Protein AF-G0EP38-F1 (afdb_monomer_lite)

Sequence (116 aa):
MKKLEYGLIANRHNMPVNDFIFNRIKDPTKIRNIEAEAYRKIKTIANDCKEEKYIKLDLYVTGLSAALISVIKACKKVHREDFINIKLVLKHYSWKNKNYHNQTIFFINKLINGGK

Secondary structure (DSSP, 8-state):
-EEEEEEEETTSS--S-S-EEES--S-TT-HHHHHHHHHHHHHHHHHHTTT-SEEEEEEE--S-HHHHHHHHHHHHHHHHHH--EEEEEEEEEETTTTEEEEEEEEE---------

pLDDT: mean 92.67, std 10.6, range [43.72, 98.75]

Foldseek 3Di:
DAEEEEELEPPPDPDPDDHYLHPDDPDLVPLVVLLVSLLVSVLVVCVVVLVAQEYEYEYEYDPSVSSVVSNVVSQLVNCVVSVHKYWYWYFYQDPVVRGTDTDIDINHDPPPPPDD

Radius of gyration: 14.9 Å; chains: 1; bounding box: 39×35×47 Å

Structure (mmCIF, N/CA/C/O backbone):
data_AF-G0EP38-F1
#
_entry.id   AF-G0EP38-F1
#
loop_
_atom_site.group_PDB
_atom_site.id
_atom_site.type_symbol
_atom_site.label_atom_id
_atom_site.label_alt_id
_atom_site.label_comp_id
_atom_site.label_asym_id
_atom_site.label_entity_id
_atom_site.label_seq_id
_atom_site.pdbx_PDB_ins_code
_atom_site.Cartn_x
_atom_site.Cartn_y
_atom_site.Cartn_z
_atom_site.occupancy
_atom_site.B_iso_or_equiv
_atom_site.auth_seq_id
_atom_site.auth_comp_id
_atom_site.auth_asym_id
_atom_site.auth_atom_id
_atom_site.pdbx_PDB_model_num
ATOM 1 N N . MET A 1 1 ? -7.131 -5.782 14.118 1.00 81.38 1 MET A N 1
ATOM 2 C CA . MET A 1 1 ? -6.016 -5.260 13.294 1.00 81.38 1 MET A CA 1
ATOM 3 C C . MET A 1 1 ? -5.747 -6.257 12.191 1.00 81.38 1 MET A C 1
ATOM 5 O O . MET A 1 1 ? -4.998 -7.210 12.398 1.00 81.38 1 MET A O 1
ATOM 9 N N . LYS A 1 2 ? -6.358 -6.044 11.028 1.00 93.56 2 LYS A N 1
ATOM 10 C CA . LYS A 1 2 ? -6.110 -6.861 9.840 1.00 93.56 2 LYS A CA 1
ATOM 11 C C . LYS A 1 2 ? -4.675 -6.669 9.345 1.00 93.56 2 LYS A C 1
ATOM 13 O O . LYS A 1 2 ? -4.222 -5.537 9.170 1.00 93.56 2 LYS A O 1
ATOM 18 N N . LYS A 1 3 ? -3.955 -7.773 9.132 1.00 96.94 3 LYS A N 1
ATOM 19 C CA . LYS A 1 3 ? -2.626 -7.780 8.505 1.00 96.94 3 LYS A CA 1
ATOM 20 C C . LYS A 1 3 ? -2.769 -8.129 7.025 1.00 96.94 3 LYS A C 1
ATOM 22 O O . LYS A 1 3 ? -3.477 -9.073 6.690 1.00 96.94 3 LYS A O 1
ATOM 27 N N . LEU A 1 4 ? -2.079 -7.374 6.179 1.00 97.94 4 LEU A N 1
ATOM 28 C CA . LEU A 1 4 ? -2.036 -7.537 4.731 1.00 97.94 4 LEU A CA 1
ATOM 29 C C . LEU A 1 4 ? -0.584 -7.490 4.255 1.00 97.94 4 LEU A C 1
ATOM 31 O O . LEU A 1 4 ? 0.214 -6.721 4.796 1.00 97.94 4 LEU A O 1
ATOM 35 N N . GLU A 1 5 ? -0.254 -8.288 3.246 1.00 98.00 5 GLU A N 1
ATOM 36 C CA . GLU A 1 5 ? 1.098 -8.406 2.695 1.00 98.00 5 GLU A CA 1
ATOM 37 C C . GLU A 1 5 ? 1.042 -8.181 1.186 1.00 98.00 5 GLU A C 1
ATOM 39 O O . GLU A 1 5 ? 0.289 -8.850 0.488 1.00 98.00 5 GLU A O 1
ATOM 44 N N . TYR A 1 6 ? 1.804 -7.206 0.695 1.00 98.44 6 TYR A N 1
ATOM 45 C CA . TYR A 1 6 ? 1.801 -6.806 -0.712 1.00 98.44 6 TYR A CA 1
ATOM 46 C C . TYR A 1 6 ? 3.222 -6.527 -1.192 1.00 98.44 6 TYR A C 1
ATOM 48 O O . TYR A 1 6 ? 4.027 -5.941 -0.472 1.00 98.44 6 TYR A O 1
ATOM 56 N N . GLY A 1 7 ? 3.531 -6.865 -2.437 1.00 98.00 7 GLY A N 1
ATOM 57 C CA . GLY A 1 7 ? 4.707 -6.365 -3.138 1.00 98.00 7 GLY A CA 1
ATOM 58 C C . GLY A 1 7 ? 4.440 -5.000 -3.760 1.00 98.00 7 GLY A C 1
ATOM 59 O O . GLY A 1 7 ? 3.312 -4.665 -4.118 1.00 98.00 7 GLY A O 1
ATOM 60 N N . LEU A 1 8 ? 5.476 -4.180 -3.915 1.00 97.56 8 LEU A N 1
ATOM 61 C CA . LEU A 1 8 ? 5.317 -2.878 -4.555 1.00 97.56 8 LEU A CA 1
ATOM 62 C C . LEU A 1 8 ? 5.013 -3.056 -6.047 1.00 97.56 8 LEU A C 1
ATOM 64 O O . LEU A 1 8 ? 3.986 -2.577 -6.510 1.00 97.56 8 LEU A O 1
ATOM 68 N N . ILE A 1 9 ? 5.867 -3.770 -6.786 1.00 96.69 9 ILE A N 1
ATOM 69 C CA . ILE A 1 9 ? 5.721 -3.982 -8.234 1.00 96.69 9 ILE A CA 1
ATOM 70 C C . ILE A 1 9 ? 5.908 -5.466 -8.546 1.00 96.69 9 ILE A C 1
ATOM 72 O O . ILE A 1 9 ? 6.940 -6.032 -8.176 1.00 96.69 9 ILE A O 1
ATOM 76 N N . ALA A 1 10 ? 4.950 -6.072 -9.246 1.00 94.25 10 ALA A N 1
ATOM 77 C CA . ALA A 1 10 ? 5.034 -7.470 -9.661 1.00 94.25 10 ALA A CA 1
ATOM 78 C C . ALA A 1 10 ? 6.212 -7.720 -10.619 1.00 94.25 10 ALA A C 1
ATOM 80 O O . ALA A 1 10 ? 6.666 -6.819 -11.331 1.00 94.25 10 ALA A O 1
ATOM 81 N N . ASN A 1 11 ? 6.705 -8.962 -10.639 1.00 86.69 11 ASN A N 1
ATOM 82 C CA . ASN A 1 11 ? 7.710 -9.466 -11.589 1.00 86.69 11 ASN A CA 1
ATOM 83 C C . ASN A 1 11 ? 9.039 -8.679 -11.649 1.00 86.69 11 ASN A C 1
ATOM 85 O O . ASN A 1 11 ? 9.778 -8.783 -12.625 1.00 86.69 11 ASN A O 1
ATOM 89 N N . ARG A 1 12 ? 9.366 -7.877 -10.624 1.00 84.25 12 ARG A N 1
ATOM 90 C CA . ARG A 1 12 ? 10.664 -7.177 -10.508 1.00 84.25 12 ARG A CA 1
ATOM 91 C C . ARG A 1 12 ? 11.686 -7.958 -9.686 1.00 84.25 12 ARG A C 1
ATOM 93 O O . ARG A 1 12 ? 12.873 -7.908 -9.985 1.00 84.25 12 ARG A O 1
ATOM 100 N N . HIS A 1 13 ? 11.221 -8.654 -8.655 1.00 81.38 13 HIS A N 1
ATOM 101 C CA . HIS A 1 13 ? 12.030 -9.481 -7.766 1.00 81.38 13 HIS A CA 1
ATOM 102 C C . HIS A 1 13 ? 11.213 -10.698 -7.334 1.00 81.38 13 HIS A C 1
ATOM 104 O O . HIS A 1 13 ? 9.984 -10.625 -7.301 1.00 81.38 13 HIS A O 1
ATOM 110 N N . ASN A 1 14 ? 11.890 -11.783 -6.953 1.00 85.00 14 ASN A N 1
ATOM 111 C CA . ASN A 1 14 ? 11.242 -12.907 -6.288 1.00 85.00 14 ASN A CA 1
ATOM 112 C C . ASN A 1 14 ? 10.924 -12.500 -4.839 1.00 85.00 14 ASN A C 1
ATOM 114 O O . ASN A 1 14 ? 11.820 -12.458 -3.995 1.00 85.00 14 ASN A O 1
ATOM 118 N N . MET A 1 15 ? 9.680 -12.095 -4.583 1.00 89.56 15 MET A N 1
ATOM 119 C CA . MET A 1 15 ? 9.211 -11.652 -3.267 1.00 89.56 15 MET A CA 1
ATOM 120 C C . MET A 1 15 ? 8.299 -12.719 -2.653 1.00 89.56 15 MET A C 1
ATOM 122 O O . MET A 1 15 ? 7.571 -13.373 -3.395 1.00 89.56 15 MET A O 1
ATOM 126 N N . PRO A 1 16 ? 8.272 -12.874 -1.317 1.00 93.50 16 PRO A N 1
ATOM 127 C CA . PRO A 1 16 ? 7.439 -13.872 -0.645 1.00 93.50 16 PRO A CA 1
ATOM 128 C C . PRO A 1 16 ? 5.970 -13.413 -0.518 1.00 93.50 16 PRO A C 1
ATOM 130 O O . PRO A 1 16 ? 5.396 -13.465 0.564 1.00 93.50 16 PRO A O 1
ATOM 133 N N . VAL A 1 17 ? 5.382 -12.896 -1.602 1.00 94.81 17 VAL A N 1
ATOM 134 C CA . VAL A 1 17 ? 4.009 -12.367 -1.671 1.00 94.81 17 VAL A CA 1
ATOM 135 C C . VAL A 1 17 ? 3.419 -12.592 -3.061 1.00 94.81 17 VAL A C 1
ATOM 137 O O . VAL A 1 17 ? 4.144 -12.561 -4.054 1.00 94.81 17 VAL A O 1
ATOM 140 N N . ASN A 1 18 ? 2.098 -12.768 -3.124 1.00 94.81 18 ASN A N 1
ATOM 141 C CA . ASN A 1 18 ? 1.365 -12.977 -4.379 1.00 94.81 18 ASN A CA 1
ATOM 142 C C . ASN A 1 18 ? 0.638 -11.717 -4.862 1.00 94.81 18 ASN A C 1
ATOM 144 O O . ASN A 1 18 ? 0.412 -11.548 -6.059 1.00 94.81 18 ASN A O 1
ATOM 148 N N . ASP A 1 19 ? 0.290 -10.821 -3.939 1.00 97.25 19 ASP A N 1
ATOM 149 C CA . ASP A 1 19 ? -0.431 -9.595 -4.243 1.00 97.25 19 ASP A CA 1
ATOM 150 C C . ASP A 1 19 ? 0.519 -8.413 -4.403 1.00 97.25 19 ASP A C 1
ATOM 152 O O . ASP A 1 19 ? 1.500 -8.277 -3.673 1.00 97.25 19 ASP A O 1
ATOM 156 N N . PHE A 1 20 ? 0.210 -7.514 -5.339 1.00 97.88 20 PHE A N 1
ATOM 157 C CA . PHE A 1 20 ? 1.050 -6.357 -5.643 1.00 97.88 20 PHE A CA 1
ATOM 158 C C . PHE A 1 20 ? 0.240 -5.067 -5.726 1.00 97.88 20 PHE A C 1
ATOM 160 O O . PHE A 1 20 ? -0.934 -5.077 -6.105 1.00 97.88 20 PHE A O 1
ATOM 167 N N . ILE A 1 21 ? 0.876 -3.943 -5.380 1.00 98.12 21 ILE A N 1
ATOM 168 C CA . ILE A 1 21 ? 0.266 -2.624 -5.558 1.00 98.12 21 ILE A CA 1
ATOM 169 C C . ILE A 1 21 ? 0.210 -2.259 -7.040 1.00 98.12 21 ILE A C 1
ATOM 171 O O . ILE A 1 21 ? -0.837 -1.851 -7.535 1.00 98.12 21 ILE A O 1
ATOM 175 N N . PHE A 1 22 ? 1.323 -2.466 -7.743 1.00 97.62 22 PHE A N 1
ATOM 176 C CA . PHE A 1 22 ? 1.444 -2.250 -9.177 1.00 97.62 22 PHE A CA 1
ATOM 177 C C . PHE A 1 22 ? 1.704 -3.579 -9.879 1.00 97.62 22 PHE A C 1
ATOM 179 O O . PHE A 1 22 ? 2.659 -4.284 -9.549 1.00 97.62 22 PHE A O 1
ATOM 186 N N . ASN A 1 23 ? 0.919 -3.899 -10.907 1.00 95.19 23 ASN A N 1
ATOM 187 C CA . ASN A 1 23 ? 1.231 -5.058 -11.747 1.00 95.19 23 ASN A CA 1
ATOM 188 C C . ASN A 1 23 ? 2.438 -4.762 -12.658 1.00 95.19 23 ASN A C 1
ATOM 190 O O . ASN A 1 23 ? 3.322 -5.590 -12.852 1.00 95.19 23 ASN A O 1
ATOM 194 N N . ARG A 1 24 ? 2.506 -3.542 -13.207 1.00 93.88 24 ARG A N 1
ATOM 195 C CA . ARG A 1 24 ? 3.634 -3.071 -14.020 1.00 93.88 24 ARG A CA 1
ATOM 196 C C . ARG A 1 24 ? 3.650 -1.550 -14.085 1.00 93.88 24 ARG A C 1
ATOM 198 O O . ARG A 1 24 ? 2.631 -0.937 -14.367 1.00 93.88 24 ARG A O 1
ATOM 205 N N . ILE A 1 25 ? 4.837 -0.955 -13.981 1.00 94.06 25 ILE A N 1
ATOM 206 C CA . ILE A 1 25 ? 5.067 0.457 -14.316 1.00 94.06 25 ILE A CA 1
ATOM 207 C C . ILE A 1 25 ? 5.882 0.508 -15.608 1.00 94.06 25 ILE A C 1
ATOM 209 O O . ILE A 1 25 ? 7.027 0.051 -15.635 1.00 94.06 25 ILE A O 1
ATOM 213 N N . LYS A 1 26 ? 5.266 1.006 -16.689 1.00 90.38 26 LYS A N 1
ATOM 214 C CA . LYS A 1 26 ? 5.905 1.125 -18.013 1.00 90.38 26 LYS A CA 1
ATOM 215 C C . LYS A 1 26 ? 6.864 2.314 -18.082 1.00 90.38 26 LYS A C 1
ATOM 217 O O . LYS A 1 26 ? 7.984 2.149 -18.545 1.00 90.38 26 LYS A O 1
ATOM 222 N N . ASP A 1 27 ? 6.421 3.473 -17.605 1.00 92.56 27 ASP A N 1
ATOM 223 C CA . ASP A 1 27 ? 7.176 4.725 -17.639 1.00 92.56 27 ASP A CA 1
ATOM 224 C C . ASP A 1 27 ? 7.183 5.353 -16.233 1.00 92.56 27 ASP A C 1
ATOM 226 O O . ASP A 1 27 ? 6.133 5.808 -15.764 1.00 92.56 27 ASP A O 1
ATOM 230 N N . PRO A 1 28 ? 8.336 5.367 -15.537 1.00 90.56 28 PRO A N 1
ATOM 231 C CA . PRO A 1 28 ? 8.445 5.905 -14.186 1.00 90.56 28 PRO A CA 1
ATOM 232 C C . PRO A 1 28 ? 8.313 7.436 -14.124 1.00 90.56 28 PRO A C 1
ATOM 234 O O . PRO A 1 28 ? 8.172 7.975 -13.031 1.00 90.56 28 PRO A O 1
ATOM 237 N N . THR A 1 29 ? 8.333 8.140 -15.262 1.00 93.06 29 THR A N 1
ATOM 238 C CA . THR A 1 29 ? 8.175 9.604 -15.329 1.00 93.06 29 THR A CA 1
ATOM 239 C C . THR A 1 29 ? 6.710 10.042 -15.345 1.00 93.06 29 THR A C 1
ATOM 241 O O . THR A 1 29 ? 6.396 11.197 -15.050 1.00 93.06 29 THR A O 1
ATOM 244 N N . LYS A 1 30 ? 5.770 9.124 -15.616 1.00 95.88 30 LYS A N 1
ATOM 245 C CA . LYS A 1 30 ? 4.323 9.387 -15.560 1.00 95.88 30 LYS A CA 1
ATOM 246 C C . LYS A 1 30 ? 3.813 9.357 -14.116 1.00 95.88 30 LYS A C 1
ATOM 248 O O . LYS A 1 30 ? 2.907 8.596 -13.783 1.00 95.88 30 LYS A O 1
ATOM 253 N N . ILE A 1 31 ? 4.376 10.215 -13.264 1.00 96.50 31 ILE A N 1
ATOM 254 C CA . ILE A 1 31 ? 4.131 10.260 -11.813 1.00 96.50 31 ILE A CA 1
ATOM 255 C C . ILE A 1 31 ? 2.638 10.305 -11.481 1.00 96.50 31 ILE A C 1
ATOM 257 O O . ILE A 1 31 ? 2.175 9.532 -10.651 1.00 96.50 31 ILE A O 1
ATOM 261 N N . ARG A 1 32 ? 1.855 11.137 -12.181 1.00 97.06 32 ARG A N 1
ATOM 262 C CA . ARG A 1 32 ? 0.401 11.239 -11.958 1.00 97.06 32 ARG A CA 1
ATOM 263 C C . ARG A 1 32 ? -0.328 9.905 -12.148 1.00 97.06 32 ARG A C 1
ATOM 265 O O . ARG A 1 32 ? -1.232 9.596 -11.380 1.00 97.06 32 ARG A O 1
ATOM 272 N N . ASN A 1 33 ? 0.081 9.104 -13.132 1.00 97.19 33 ASN A N 1
ATOM 273 C CA . ASN A 1 33 ? -0.538 7.806 -13.399 1.00 97.19 33 ASN A CA 1
ATOM 274 C C . ASN A 1 33 ? -0.194 6.801 -12.295 1.00 97.19 33 ASN A C 1
ATOM 276 O O . ASN A 1 33 ? -1.069 6.073 -11.833 1.00 97.19 33 ASN A O 1
ATOM 280 N N . ILE A 1 34 ? 1.063 6.808 -11.841 1.00 98.12 34 ILE A N 1
ATOM 281 C CA . ILE A 1 34 ? 1.542 5.961 -10.741 1.00 98.12 34 ILE A CA 1
ATOM 282 C C . ILE A 1 34 ? 0.808 6.323 -9.443 1.00 98.12 34 ILE A C 1
ATOM 284 O O . ILE A 1 34 ? 0.328 5.443 -8.734 1.00 98.12 34 ILE A O 1
ATOM 288 N N . GLU A 1 35 ? 0.651 7.616 -9.154 1.00 98.50 35 GLU A N 1
ATOM 289 C CA . GLU A 1 35 ? -0.097 8.092 -7.988 1.00 98.50 35 GLU A CA 1
ATOM 290 C C . GLU A 1 35 ? -1.575 7.691 -8.041 1.00 98.50 35 GLU A C 1
ATOM 292 O O . GLU A 1 35 ? -2.119 7.219 -7.042 1.00 98.50 35 GLU A O 1
ATOM 297 N N . ALA A 1 36 ? -2.217 7.822 -9.204 1.00 98.25 36 ALA A N 1
ATOM 298 C CA . ALA A 1 36 ? -3.611 7.429 -9.387 1.00 98.25 36 ALA A CA 1
ATOM 299 C C . ALA A 1 36 ? -3.821 5.912 -9.243 1.00 98.25 36 ALA A C 1
ATOM 301 O O . ALA A 1 36 ? -4.813 5.474 -8.662 1.00 98.25 36 ALA A O 1
ATOM 302 N N . GLU A 1 37 ? -2.906 5.089 -9.759 1.00 98.31 37 GLU A N 1
ATOM 303 C CA . GLU A 1 37 ? -2.950 3.632 -9.589 1.00 98.31 37 GLU A CA 1
ATOM 304 C C . GLU A 1 37 ? -2.723 3.222 -8.129 1.00 98.31 37 GLU A C 1
ATOM 306 O O . GLU A 1 37 ? -3.516 2.444 -7.594 1.00 98.31 37 GLU A O 1
ATOM 311 N N . ALA A 1 38 ? -1.732 3.816 -7.453 1.00 98.56 38 ALA A N 1
ATOM 312 C CA . ALA A 1 38 ? -1.496 3.589 -6.029 1.00 98.56 38 ALA A CA 1
ATOM 313 C C . ALA A 1 38 ? -2.739 3.918 -5.197 1.00 98.56 38 ALA A C 1
ATOM 315 O O . ALA A 1 38 ? -3.159 3.119 -4.364 1.00 98.56 38 ALA A O 1
ATOM 316 N N . TYR A 1 39 ? -3.346 5.083 -5.445 1.00 98.75 39 TYR A N 1
ATOM 317 C CA . TYR A 1 39 ? -4.553 5.504 -4.744 1.00 98.75 39 TYR A CA 1
ATOM 318 C C . TYR A 1 39 ? -5.698 4.516 -4.949 1.00 98.75 39 TYR A C 1
ATOM 320 O O . TYR A 1 39 ? -6.262 4.053 -3.961 1.00 98.75 39 TYR A O 1
ATOM 328 N N . ARG A 1 40 ? -6.000 4.136 -6.200 1.00 98.69 40 ARG A N 1
ATOM 329 C CA . ARG A 1 40 ? -7.059 3.158 -6.493 1.00 98.69 40 ARG A CA 1
ATOM 330 C C . ARG A 1 40 ? -6.837 1.854 -5.734 1.00 98.69 40 ARG A C 1
ATOM 332 O O . ARG A 1 40 ? -7.757 1.378 -5.080 1.00 98.69 40 ARG A O 1
ATOM 339 N N . LYS A 1 41 ? -5.617 1.310 -5.758 1.00 98.56 41 LYS A N 1
ATOM 340 C CA . LYS A 1 41 ? -5.321 0.036 -5.094 1.00 98.56 41 LYS A CA 1
ATOM 341 C C . LYS A 1 41 ? -5.421 0.126 -3.571 1.00 98.56 41 LYS A C 1
ATOM 343 O O . LYS A 1 41 ? -6.030 -0.747 -2.959 1.00 98.56 41 LYS A O 1
ATOM 348 N N . ILE A 1 42 ? -4.872 1.176 -2.955 1.00 98.38 42 ILE A N 1
ATOM 349 C CA . ILE A 1 42 ? -4.969 1.374 -1.499 1.00 98.38 42 ILE A CA 1
ATOM 350 C C . ILE A 1 42 ? -6.416 1.641 -1.070 1.00 98.38 42 ILE A C 1
ATOM 352 O O . ILE A 1 42 ? -6.835 1.145 -0.028 1.00 98.38 42 ILE A O 1
ATOM 356 N N . LYS A 1 43 ? -7.201 2.357 -1.882 1.00 98.19 43 LYS A N 1
ATOM 357 C CA . LYS A 1 43 ? -8.629 2.569 -1.634 1.00 98.19 43 LYS A CA 1
ATOM 358 C C . LYS A 1 43 ? -9.413 1.259 -1.691 1.00 98.19 43 LYS A C 1
ATOM 360 O O . LYS A 1 43 ? -10.210 1.009 -0.797 1.00 98.19 43 LYS A O 1
ATOM 365 N N . THR A 1 44 ? -9.159 0.404 -2.685 1.00 98.00 44 THR A N 1
ATOM 366 C CA . THR A 1 44 ? -9.749 -0.944 -2.743 1.00 98.00 44 THR A CA 1
ATOM 367 C C . THR A 1 44 ? -9.420 -1.740 -1.483 1.00 98.00 44 THR A C 1
ATOM 369 O O . THR A 1 44 ? -10.330 -2.224 -0.826 1.00 98.00 44 THR A O 1
ATOM 372 N N . ILE A 1 45 ? -8.146 -1.775 -1.079 1.00 97.00 45 ILE A N 1
ATOM 373 C CA . ILE A 1 45 ? -7.715 -2.462 0.148 1.00 97.00 45 ILE A CA 1
ATOM 374 C C . ILE A 1 45 ? -8.453 -1.936 1.390 1.00 97.00 45 ILE A C 1
ATOM 376 O O . ILE A 1 45 ? -8.872 -2.724 2.237 1.00 97.00 45 ILE A O 1
ATOM 380 N N . ALA A 1 46 ? -8.602 -0.616 1.518 1.00 95.56 46 ALA A N 1
ATOM 381 C CA . ALA A 1 46 ? -9.316 -0.016 2.641 1.00 95.56 46 ALA A CA 1
ATOM 382 C C . ALA A 1 46 ? -10.812 -0.351 2.623 1.00 95.56 46 ALA A C 1
ATOM 384 O O . ALA A 1 46 ? -11.357 -0.689 3.668 1.00 95.56 46 ALA A O 1
ATOM 385 N N . ASN A 1 47 ? -11.453 -0.338 1.451 1.00 95.94 47 ASN A N 1
ATOM 386 C CA . ASN A 1 47 ? -12.853 -0.737 1.298 1.00 95.94 47 ASN A CA 1
ATOM 387 C C . ASN A 1 47 ? -13.072 -2.212 1.673 1.00 95.94 47 ASN A C 1
ATOM 389 O O . ASN A 1 47 ? -14.034 -2.525 2.373 1.00 95.94 47 ASN A O 1
ATOM 393 N N . ASP A 1 48 ? -12.156 -3.102 1.280 1.00 95.88 48 ASP A N 1
ATOM 394 C CA . ASP A 1 48 ? -12.183 -4.525 1.654 1.00 95.88 48 ASP A CA 1
ATOM 395 C C . ASP A 1 48 ? -12.000 -4.726 3.170 1.00 95.88 48 ASP A C 1
ATOM 397 O O . ASP A 1 48 ? -12.384 -5.752 3.730 1.00 95.88 48 ASP A O 1
ATOM 401 N N . CYS A 1 49 ? -11.429 -3.728 3.850 1.00 93.56 49 CYS A N 1
ATOM 402 C CA . CYS A 1 49 ? -11.203 -3.698 5.292 1.00 93.56 49 CYS A CA 1
ATOM 403 C C . CYS A 1 49 ? -12.093 -2.673 6.013 1.00 9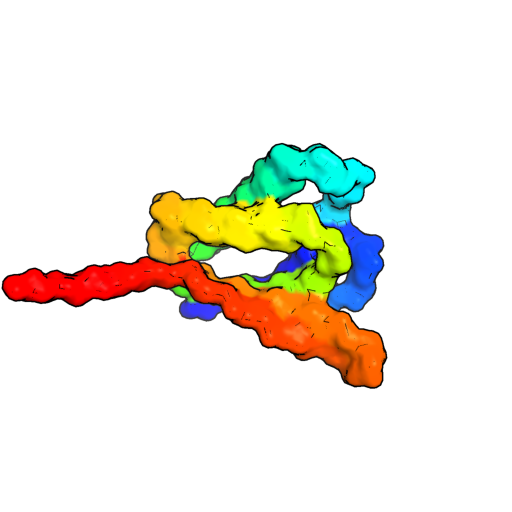3.56 49 CYS A C 1
ATOM 405 O O . CYS A 1 49 ? -11.731 -2.244 7.104 1.00 93.56 49 CYS A O 1
ATOM 407 N N . LYS A 1 50 ? -13.231 -2.256 5.441 1.00 89.88 50 LYS A N 1
ATOM 408 C CA . LYS A 1 50 ? -14.054 -1.152 5.981 1.00 89.88 50 LYS A CA 1
ATOM 409 C C . LYS A 1 50 ? -14.526 -1.341 7.431 1.00 89.88 50 LYS A C 1
ATOM 411 O O . LYS A 1 50 ? -14.736 -0.361 8.134 1.00 89.88 50 LYS A O 1
ATOM 416 N N . GLU A 1 51 ? -14.660 -2.588 7.883 1.00 91.62 51 GLU A N 1
ATOM 417 C CA . GLU A 1 51 ? -15.055 -2.930 9.259 1.00 91.62 51 GLU A CA 1
ATOM 418 C C . GLU A 1 51 ? -13.871 -2.851 10.251 1.00 91.62 51 GLU A C 1
ATOM 420 O O . GLU A 1 51 ? -14.038 -2.954 11.465 1.00 91.62 51 GLU A O 1
ATOM 425 N N . GLU A 1 52 ? -12.642 -2.669 9.758 1.00 91.81 52 GLU A N 1
ATOM 426 C CA . GLU A 1 52 ? -11.426 -2.610 10.565 1.00 91.81 52 GLU A CA 1
ATOM 427 C C . GLU A 1 52 ? -11.021 -1.162 10.845 1.00 91.81 52 GLU A C 1
ATOM 429 O O . GLU A 1 52 ? -10.633 -0.408 9.958 1.00 91.81 52 GLU A O 1
ATOM 434 N N . LYS A 1 53 ? -10.958 -0.789 12.124 1.00 91.44 53 LYS A N 1
ATOM 435 C CA . LYS A 1 53 ? -10.429 0.522 12.539 1.00 91.44 53 LYS A CA 1
ATOM 436 C C . LYS A 1 53 ? -8.911 0.659 12.342 1.00 91.44 53 LYS A C 1
ATOM 438 O O . LYS A 1 53 ? -8.387 1.775 12.301 1.00 91.44 53 LYS A O 1
ATOM 443 N N . TYR A 1 54 ? -8.191 -0.464 12.283 1.00 94.62 54 TYR A N 1
ATOM 444 C CA . TYR A 1 54 ? -6.731 -0.518 12.197 1.00 94.62 54 TYR A CA 1
ATOM 445 C C . TYR A 1 54 ? -6.277 -1.596 11.214 1.00 94.62 54 TYR A C 1
ATOM 447 O O . TYR A 1 54 ? -6.521 -2.782 11.441 1.00 94.62 54 TYR A O 1
ATOM 455 N N . ILE A 1 55 ? -5.516 -1.199 10.197 1.00 96.50 55 ILE A N 1
ATOM 456 C CA . ILE A 1 55 ? -4.860 -2.109 9.256 1.00 96.50 55 ILE A CA 1
ATOM 457 C C . ILE A 1 55 ? -3.342 -2.024 9.385 1.00 96.50 55 ILE A C 1
ATOM 459 O O . ILE A 1 55 ? -2.762 -0.962 9.626 1.00 96.50 55 ILE A O 1
ATOM 463 N N . LYS A 1 56 ? -2.681 -3.162 9.198 1.00 98.25 56 LYS A N 1
ATOM 464 C CA . LYS A 1 56 ? -1.233 -3.262 9.050 1.00 98.25 56 LYS A CA 1
ATOM 465 C C . LYS A 1 56 ? -0.925 -3.746 7.636 1.00 98.25 56 LYS A C 1
ATOM 467 O O . LYS A 1 56 ? -1.290 -4.864 7.288 1.00 98.25 56 LYS A O 1
ATOM 472 N N . LEU A 1 57 ? -0.221 -2.925 6.864 1.00 98.31 57 LEU A N 1
ATOM 473 C CA . LEU A 1 57 ? 0.203 -3.226 5.500 1.00 98.31 57 LEU A CA 1
ATOM 474 C C . LEU A 1 57 ? 1.719 -3.450 5.475 1.00 98.31 57 LEU A C 1
ATOM 476 O O . LEU A 1 57 ? 2.486 -2.492 5.573 1.00 98.31 57 LEU A O 1
ATOM 480 N N . ASP A 1 58 ? 2.146 -4.706 5.361 1.00 98.50 58 ASP A N 1
ATOM 481 C CA . ASP A 1 58 ? 3.542 -5.073 5.116 1.00 98.50 58 ASP A CA 1
ATOM 482 C C . ASP A 1 58 ? 3.801 -4.987 3.597 1.00 98.50 58 ASP A C 1
ATOM 484 O O . ASP A 1 58 ? 3.285 -5.783 2.815 1.00 98.50 58 ASP A O 1
ATOM 488 N N . LEU A 1 59 ? 4.572 -3.981 3.175 1.00 98.50 59 LEU A N 1
ATOM 489 C CA . LEU A 1 59 ? 4.855 -3.664 1.775 1.00 98.50 59 LEU A CA 1
ATOM 490 C C . LEU A 1 59 ? 6.294 -4.040 1.408 1.00 98.50 59 LEU A C 1
ATOM 492 O O . LEU A 1 59 ? 7.240 -3.396 1.860 1.00 98.50 59 LEU A O 1
ATOM 496 N N . TYR A 1 60 ? 6.465 -5.034 0.543 1.00 97.88 60 TYR A N 1
ATOM 497 C CA . TYR A 1 60 ? 7.755 -5.466 0.008 1.00 97.88 60 TYR A CA 1
ATOM 498 C C . TYR A 1 60 ? 8.21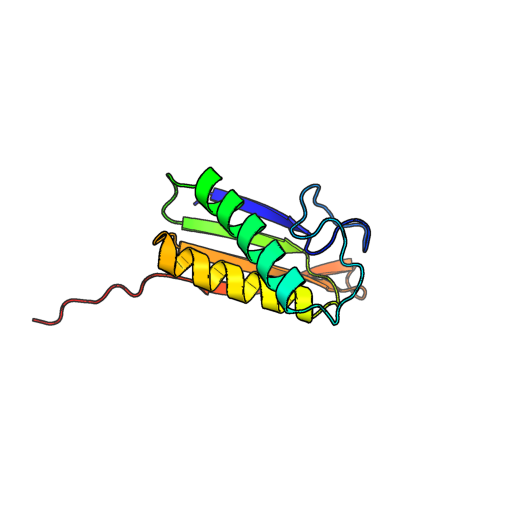3 -4.519 -1.093 1.00 97.88 60 TYR A C 1
ATOM 500 O O . TYR A 1 60 ? 7.652 -4.484 -2.189 1.00 97.88 60 TYR A O 1
ATOM 508 N N . VAL A 1 61 ? 9.204 -3.684 -0.778 1.00 95.75 61 VAL A N 1
ATOM 509 C CA . VAL A 1 61 ? 9.573 -2.560 -1.641 1.00 95.75 61 VAL A CA 1
ATOM 510 C C . VAL A 1 61 ? 10.567 -2.960 -2.730 1.00 95.75 61 VAL A C 1
ATOM 512 O O . VAL A 1 61 ? 11.277 -3.957 -2.634 1.00 95.75 61 VAL A O 1
ATOM 515 N N . THR A 1 62 ? 10.614 -2.143 -3.781 1.00 90.50 62 THR A N 1
ATOM 516 C CA . THR A 1 62 ? 11.619 -2.202 -4.854 1.00 90.50 62 THR A CA 1
ATOM 517 C C . THR A 1 62 ? 12.379 -0.877 -4.900 1.00 90.50 62 THR A C 1
ATOM 519 O O . THR A 1 62 ? 11.964 0.091 -4.264 1.00 90.50 62 THR A O 1
ATOM 522 N N . GLY A 1 63 ? 13.448 -0.796 -5.696 1.00 88.69 63 GLY A N 1
ATOM 523 C CA . GLY A 1 63 ? 14.241 0.431 -5.853 1.00 88.69 63 GLY A CA 1
ATOM 524 C C . GLY A 1 63 ? 13.547 1.592 -6.583 1.00 88.69 63 GLY A C 1
ATOM 525 O O . GLY A 1 63 ? 14.178 2.623 -6.796 1.00 88.69 63 GLY A O 1
ATOM 526 N N . LEU A 1 64 ? 12.276 1.467 -6.994 1.00 94.75 64 LEU A N 1
ATOM 527 C CA . LEU A 1 64 ? 11.577 2.545 -7.697 1.00 94.75 64 LEU A CA 1
ATOM 528 C C . LEU A 1 64 ? 10.896 3.520 -6.724 1.00 94.75 64 LEU A C 1
ATOM 530 O O . LEU A 1 64 ? 9.724 3.363 -6.371 1.00 94.75 64 LEU A O 1
ATOM 534 N N . SER A 1 65 ? 11.618 4.576 -6.347 1.00 95.69 65 SER A N 1
ATOM 535 C CA . SER A 1 65 ? 11.164 5.578 -5.372 1.00 95.69 65 SER A CA 1
ATOM 536 C C . SER A 1 65 ? 9.827 6.230 -5.732 1.00 95.69 65 SER A C 1
ATOM 538 O O . SER A 1 65 ? 8.980 6.386 -4.858 1.00 95.69 65 SER A O 1
ATOM 540 N N . ALA A 1 66 ? 9.584 6.555 -7.008 1.00 96.38 66 ALA A N 1
ATOM 541 C CA . ALA A 1 66 ? 8.320 7.160 -7.446 1.00 96.38 66 ALA A CA 1
ATOM 542 C C . ALA A 1 66 ? 7.095 6.298 -7.084 1.00 96.38 66 ALA A C 1
ATOM 544 O O . ALA A 1 66 ? 6.078 6.816 -6.620 1.00 96.38 66 ALA A O 1
ATOM 545 N N . ALA A 1 67 ? 7.210 4.975 -7.229 1.00 97.50 67 ALA A N 1
ATOM 546 C CA . ALA A 1 67 ? 6.162 4.027 -6.865 1.00 97.50 67 ALA A CA 1
ATOM 547 C C . ALA A 1 67 ? 5.962 3.969 -5.344 1.00 97.50 67 ALA A C 1
ATOM 549 O O . ALA A 1 67 ? 4.835 4.056 -4.862 1.00 97.50 67 ALA A O 1
ATOM 550 N N . LEU A 1 68 ? 7.056 3.889 -4.580 1.00 98.06 68 LEU A N 1
ATOM 551 C CA . LEU A 1 68 ? 7.005 3.848 -3.118 1.00 98.06 68 LEU A CA 1
ATOM 552 C C . LEU A 1 68 ? 6.361 5.115 -2.533 1.00 98.06 68 LEU A C 1
ATOM 554 O O . LEU A 1 68 ? 5.441 5.027 -1.720 1.00 98.06 68 LEU A O 1
ATOM 558 N N . ILE A 1 69 ? 6.806 6.293 -2.978 1.00 98.19 69 ILE A N 1
ATOM 559 C CA . ILE A 1 69 ? 6.262 7.583 -2.536 1.00 98.19 69 ILE A CA 1
ATOM 560 C C . ILE A 1 69 ? 4.773 7.697 -2.881 1.00 98.19 69 ILE A C 1
ATOM 562 O O . ILE A 1 69 ? 3.989 8.173 -2.058 1.00 98.19 69 ILE A O 1
ATOM 566 N N . SER A 1 70 ? 4.363 7.202 -4.052 1.00 98.50 70 SER A N 1
ATOM 567 C CA . SER A 1 70 ? 2.954 7.172 -4.460 1.00 98.50 70 SER A CA 1
ATOM 568 C C . SER A 1 70 ? 2.089 6.353 -3.497 1.00 98.50 70 SER A C 1
ATOM 570 O O . SER A 1 70 ? 1.022 6.814 -3.092 1.00 98.50 70 SER A O 1
ATOM 572 N N . VAL A 1 71 ? 2.566 5.184 -3.055 1.00 98.62 71 VAL A N 1
ATOM 573 C CA . VAL A 1 71 ? 1.857 4.350 -2.067 1.00 98.62 71 VAL A CA 1
ATOM 574 C C . VAL A 1 71 ? 1.772 5.033 -0.704 1.00 98.62 71 VAL A C 1
ATOM 576 O O . VAL A 1 71 ? 0.705 5.060 -0.097 1.00 98.62 71 VAL A O 1
ATOM 579 N N . ILE A 1 72 ? 2.857 5.655 -0.238 1.00 98.69 72 ILE A N 1
ATOM 580 C CA . ILE A 1 72 ? 2.867 6.406 1.029 1.00 98.69 72 ILE A CA 1
ATOM 581 C C . ILE A 1 72 ? 1.836 7.547 0.990 1.00 98.69 72 ILE A C 1
ATOM 583 O O . ILE A 1 72 ? 1.060 7.719 1.936 1.00 98.69 72 ILE A O 1
ATOM 587 N N . LYS A 1 73 ? 1.788 8.310 -0.112 1.00 98.56 73 LYS A N 1
ATOM 588 C CA . LYS A 1 73 ? 0.792 9.374 -0.324 1.00 98.56 73 LYS A CA 1
ATOM 589 C C . LYS A 1 73 ? -0.633 8.818 -0.347 1.00 98.56 73 LYS A C 1
ATOM 591 O O . LYS A 1 73 ? -1.512 9.407 0.282 1.00 98.56 73 LYS A O 1
ATOM 596 N N . ALA A 1 74 ? -0.851 7.693 -1.026 1.00 98.62 74 ALA A N 1
ATOM 597 C CA . ALA A 1 74 ? -2.145 7.023 -1.091 1.00 98.62 74 ALA A CA 1
ATOM 598 C C . ALA A 1 74 ? -2.633 6.580 0.297 1.00 98.62 74 ALA A C 1
ATOM 600 O O . ALA A 1 74 ? -3.748 6.933 0.674 1.00 98.62 74 ALA A O 1
ATOM 601 N N . CYS A 1 75 ? -1.787 5.920 1.098 1.00 98.44 75 CYS A N 1
ATOM 602 C CA . CYS A 1 75 ? -2.108 5.545 2.480 1.00 98.44 75 CYS A CA 1
ATOM 603 C C . CYS A 1 75 ? -2.507 6.761 3.321 1.00 98.44 75 CYS A C 1
ATOM 605 O O . CYS A 1 75 ? -3.531 6.737 3.997 1.00 98.44 75 CYS A O 1
ATOM 607 N N . LYS A 1 76 ? -1.745 7.860 3.241 1.00 98.12 76 LYS A N 1
ATOM 608 C CA . LYS A 1 76 ? -2.068 9.1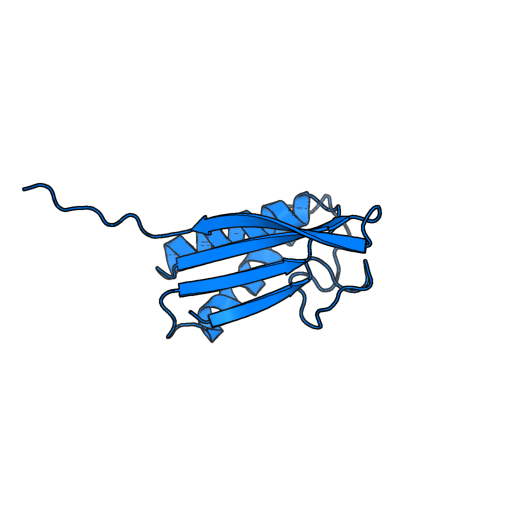04 3.958 1.00 98.12 76 LYS A CA 1
ATOM 60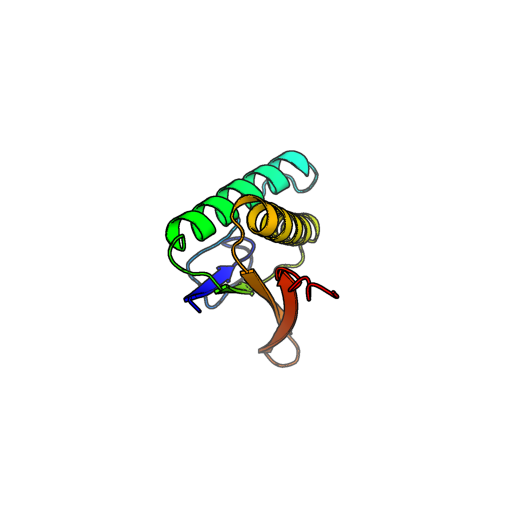9 C C . LYS A 1 76 ? -3.418 9.690 3.539 1.00 98.12 76 LYS A C 1
ATOM 611 O O . LYS A 1 76 ? -4.142 10.206 4.387 1.00 98.12 76 LYS A O 1
ATOM 616 N N . LYS A 1 77 ? -3.722 9.672 2.239 1.00 97.94 77 LYS A N 1
ATOM 617 C CA . LYS A 1 77 ? -4.970 10.208 1.684 1.00 97.94 77 LYS A CA 1
ATOM 618 C C . LYS A 1 77 ? -6.168 9.364 2.123 1.00 97.94 77 LYS A C 1
ATOM 620 O O . LYS A 1 77 ? -7.094 9.916 2.699 1.00 97.94 77 LYS A O 1
ATOM 625 N N . VAL A 1 78 ? -6.090 8.047 1.954 1.00 96.69 78 VAL A N 1
ATOM 626 C CA . VAL A 1 78 ? -7.139 7.096 2.357 1.00 96.69 78 VAL A CA 1
ATOM 627 C C . VAL A 1 78 ? -7.384 7.124 3.864 1.00 96.69 78 VAL A C 1
ATOM 629 O O . VAL A 1 78 ? -8.528 7.201 4.288 1.00 96.69 78 VAL A O 1
ATOM 632 N N . HIS A 1 79 ? -6.327 7.182 4.681 1.00 95.00 79 HIS A N 1
ATOM 633 C CA . HIS A 1 79 ? -6.455 7.369 6.129 1.00 95.00 79 HIS A CA 1
ATOM 634 C C . HIS A 1 79 ? -7.337 8.577 6.496 1.00 95.00 79 HIS A C 1
ATOM 636 O O . HIS A 1 79 ? -8.174 8.484 7.388 1.00 95.00 79 HIS A O 1
ATOM 642 N N . ARG A 1 80 ? -7.152 9.709 5.803 1.00 94.38 80 ARG A N 1
ATOM 643 C CA . ARG A 1 80 ? -7.920 10.940 6.045 1.00 94.38 80 ARG A CA 1
ATOM 644 C C . ARG A 1 80 ? -9.354 10.860 5.535 1.00 94.38 80 ARG A C 1
ATOM 646 O O . ARG A 1 80 ? -10.225 11.469 6.136 1.00 94.38 80 ARG A O 1
ATOM 653 N N . GLU A 1 81 ? -9.571 10.180 4.415 1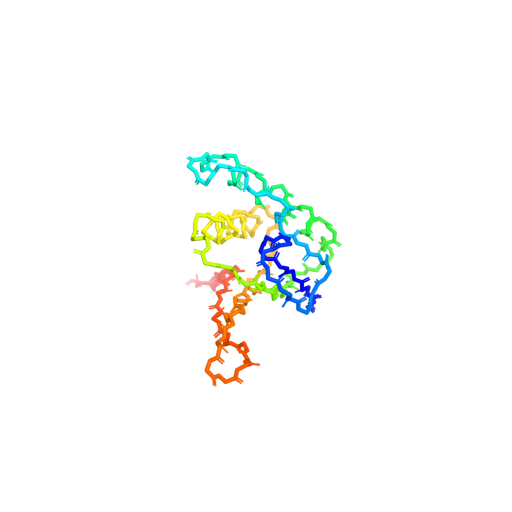.00 94.25 81 GLU A N 1
ATOM 654 C CA . GLU A 1 81 ? -10.889 10.074 3.781 1.00 94.25 81 GLU A CA 1
ATOM 655 C C . GLU A 1 81 ? -11.795 9.077 4.507 1.00 94.25 81 GLU A C 1
ATOM 657 O O . GLU A 1 81 ? -12.966 9.368 4.720 1.00 94.25 81 GLU A O 1
ATOM 662 N N . ASP A 1 82 ? -11.242 7.938 4.927 1.00 91.25 82 ASP A N 1
ATOM 663 C CA . ASP A 1 82 ? -12.015 6.808 5.460 1.00 91.25 82 ASP A CA 1
ATOM 664 C C . ASP A 1 82 ? -11.878 6.641 6.976 1.00 91.25 82 ASP A C 1
ATOM 666 O O . ASP A 1 82 ? -12.401 5.692 7.551 1.00 91.25 82 ASP A O 1
ATOM 670 N N . PHE A 1 83 ? -11.130 7.531 7.637 1.00 88.94 83 PHE A N 1
ATOM 671 C CA . PHE A 1 83 ? -10.845 7.491 9.078 1.00 88.94 83 PHE A CA 1
ATOM 672 C C . PHE A 1 83 ? -10.243 6.162 9.581 1.00 88.94 83 PHE A C 1
ATOM 674 O O . PHE A 1 83 ? -10.231 5.890 10.786 1.00 88.94 83 PHE A O 1
ATOM 681 N N . ILE A 1 84 ? -9.670 5.362 8.676 1.00 92.25 84 ILE A N 1
ATOM 682 C CA . ILE A 1 84 ? -8.992 4.099 8.970 1.00 92.25 84 ILE A CA 1
ATOM 683 C C . ILE A 1 84 ? -7.545 4.346 9.389 1.00 92.25 84 ILE A C 1
ATOM 685 O O . ILE A 1 84 ? -6.819 5.111 8.755 1.00 92.25 84 ILE A O 1
ATOM 689 N N . ASN A 1 85 ? -7.081 3.697 10.454 1.00 96.19 85 ASN A N 1
ATOM 690 C CA . ASN A 1 85 ? -5.688 3.806 10.879 1.00 96.19 85 ASN A CA 1
ATOM 691 C C . ASN A 1 85 ? -4.817 2.805 10.114 1.00 96.19 85 ASN A C 1
ATOM 693 O O . ASN A 1 85 ? -5.137 1.618 10.059 1.00 96.19 85 ASN A O 1
ATOM 697 N N . ILE A 1 86 ? -3.686 3.259 9.575 1.00 97.25 86 ILE A N 1
ATOM 698 C CA . ILE A 1 86 ? -2.800 2.443 8.738 1.00 97.25 86 ILE A CA 1
ATOM 699 C C . ILE A 1 86 ? -1.398 2.403 9.348 1.00 97.25 86 ILE A C 1
ATOM 701 O O . ILE A 1 86 ? -0.717 3.424 9.451 1.00 97.25 86 ILE A O 1
ATOM 705 N N . LYS A 1 87 ? -0.929 1.205 9.700 1.00 98.06 87 LYS A N 1
ATOM 706 C CA . LYS A 1 87 ? 0.483 0.917 9.976 1.00 98.06 87 LYS A CA 1
ATOM 707 C C . LYS A 1 87 ? 1.127 0.373 8.703 1.00 98.06 87 LYS A C 1
ATOM 709 O O . LYS A 1 87 ? 0.957 -0.800 8.381 1.00 98.06 87 LYS A O 1
ATOM 714 N N . LEU A 1 88 ? 1.870 1.213 7.992 1.00 98.50 88 LEU A N 1
ATOM 715 C CA . LEU A 1 88 ? 2.617 0.821 6.799 1.00 98.50 88 LEU A CA 1
ATOM 716 C C . LEU A 1 88 ? 4.024 0.367 7.204 1.00 98.50 88 LEU A C 1
ATOM 718 O O . LEU A 1 88 ? 4.777 1.140 7.792 1.00 98.50 88 LEU A O 1
ATOM 722 N N . VAL A 1 89 ? 4.391 -0.873 6.895 1.00 98.56 89 VAL A N 1
ATOM 723 C CA . VAL A 1 89 ? 5.725 -1.425 7.158 1.00 98.56 89 VAL A CA 1
ATOM 724 C C . VAL A 1 89 ? 6.404 -1.712 5.830 1.00 98.56 89 VAL A C 1
ATOM 726 O O . VAL A 1 89 ? 6.045 -2.645 5.122 1.00 98.56 89 VAL A O 1
ATOM 729 N N . LEU A 1 90 ? 7.412 -0.923 5.499 1.00 98.50 90 LEU A N 1
ATOM 730 C CA . LEU A 1 90 ? 8.229 -1.111 4.310 1.00 98.50 90 LEU A CA 1
ATOM 731 C C . LEU A 1 90 ? 9.263 -2.207 4.589 1.00 98.50 90 LEU A C 1
ATOM 733 O O . LEU A 1 90 ? 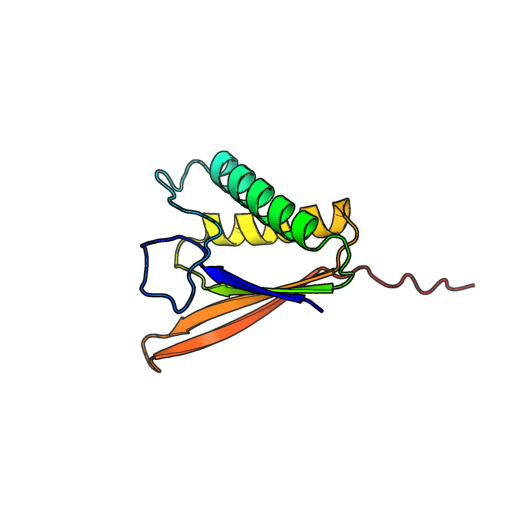10.080 -2.070 5.502 1.00 98.50 90 LEU A O 1
ATOM 737 N N . LYS A 1 91 ? 9.204 -3.299 3.827 1.00 97.88 91 LYS A N 1
ATOM 738 C CA . LYS A 1 91 ? 10.123 -4.440 3.888 1.00 97.88 91 LYS A CA 1
ATOM 739 C C . LYS A 1 91 ? 11.220 -4.250 2.842 1.00 97.88 91 LYS A C 1
ATOM 741 O O . LYS A 1 91 ? 11.007 -4.517 1.659 1.00 97.88 91 LYS A O 1
ATOM 746 N N . HIS A 1 92 ? 12.393 -3.799 3.276 1.00 96.00 92 HIS A N 1
ATOM 747 C CA . HIS A 1 92 ? 13.561 -3.553 2.425 1.00 96.00 92 HIS A CA 1
ATOM 748 C C . HIS A 1 92 ? 14.452 -4.793 2.361 1.00 96.00 92 HIS A C 1
ATOM 750 O O . HIS A 1 92 ? 15.004 -5.192 3.384 1.00 96.00 92 HIS A O 1
ATOM 756 N N . TYR A 1 93 ? 14.594 -5.411 1.187 1.00 95.06 93 TYR A N 1
ATOM 757 C CA . TYR A 1 93 ? 15.458 -6.585 1.032 1.00 95.06 93 TYR A CA 1
ATOM 758 C C . TYR A 1 93 ? 16.937 -6.198 1.113 1.00 95.06 93 TYR A C 1
ATOM 760 O O . TYR A 1 93 ? 17.390 -5.293 0.412 1.00 95.06 93 TYR A O 1
ATOM 768 N N . SER A 1 94 ? 17.702 -6.920 1.925 1.00 92.62 94 SER A N 1
ATOM 769 C CA . SER A 1 94 ? 19.152 -6.808 2.010 1.00 92.62 94 SER A CA 1
ATOM 770 C C . SER A 1 94 ? 19.797 -8.069 1.447 1.00 92.62 94 SER A C 1
ATOM 772 O O . SER A 1 94 ? 19.673 -9.167 1.987 1.00 92.62 94 SER A O 1
ATOM 774 N N . TRP A 1 95 ? 20.554 -7.891 0.364 1.00 87.00 95 TRP A N 1
ATOM 775 C CA . TRP A 1 95 ? 21.340 -8.967 -0.241 1.00 87.00 95 TRP A CA 1
ATOM 776 C C . TRP A 1 95 ? 22.393 -9.535 0.721 1.00 87.00 95 TRP A C 1
ATOM 778 O O . TRP A 1 95 ? 22.632 -10.739 0.727 1.00 87.00 95 TRP A O 1
ATOM 788 N N . LYS A 1 96 ? 22.987 -8.685 1.572 1.00 90.88 96 LYS A N 1
ATOM 789 C CA . LYS A 1 96 ? 24.102 -9.063 2.458 1.00 90.88 96 LYS A CA 1
ATOM 790 C C . LYS A 1 96 ? 23.733 -10.171 3.445 1.00 90.88 96 LYS A C 1
ATOM 792 O O . LYS A 1 96 ? 24.545 -11.042 3.717 1.00 90.88 96 LYS A O 1
ATOM 797 N N . ASN A 1 97 ? 22.517 -10.127 3.979 1.00 91.50 97 ASN A N 1
ATOM 798 C CA . ASN A 1 97 ? 22.015 -11.068 4.985 1.00 91.50 97 ASN A CA 1
ATOM 799 C C . ASN A 1 97 ? 20.811 -11.884 4.491 1.00 91.50 97 ASN A C 1
ATOM 801 O O . ASN A 1 97 ? 20.220 -12.616 5.280 1.00 91.50 97 ASN A O 1
ATOM 805 N N . LYS A 1 98 ? 20.446 -11.751 3.206 1.00 90.25 98 LYS A N 1
ATOM 806 C CA . LYS A 1 98 ? 19.306 -12.424 2.564 1.00 90.25 98 LYS A CA 1
ATOM 807 C C . LYS A 1 98 ? 17.998 -12.275 3.355 1.00 90.25 98 LYS A C 1
ATOM 809 O O . LYS A 1 98 ? 17.217 -13.217 3.454 1.00 90.25 98 LYS A O 1
ATOM 814 N N . ASN A 1 99 ? 17.769 -11.099 3.942 1.00 93.44 99 ASN A N 1
ATOM 815 C CA . ASN A 1 99 ? 16.618 -10.841 4.808 1.00 93.44 99 ASN A CA 1
ATOM 816 C C . ASN A 1 99 ? 16.022 -9.443 4.571 1.00 93.44 99 ASN A C 1
ATOM 818 O O . ASN A 1 99 ? 16.609 -8.605 3.886 1.00 93.44 99 ASN A O 1
ATOM 822 N N . TYR A 1 100 ? 14.844 -9.187 5.136 1.00 95.38 100 TYR A N 1
ATOM 823 C CA . TYR A 1 100 ? 14.135 -7.917 5.041 1.00 95.38 100 TYR A CA 1
ATOM 824 C C . TYR A 1 100 ? 14.298 -7.069 6.304 1.00 95.38 100 TYR A C 1
ATOM 826 O O . TYR A 1 100 ? 14.075 -7.533 7.422 1.00 95.38 100 TYR A O 1
ATOM 834 N N . HIS A 1 101 ? 14.600 -5.788 6.112 1.00 96.12 101 HIS A N 1
ATOM 835 C CA . HIS A 1 101 ? 14.627 -4.778 7.165 1.00 96.12 101 HIS A CA 1
ATOM 836 C C . HIS A 1 101 ? 13.348 -3.946 7.143 1.00 96.12 101 HIS A C 1
ATOM 838 O O . HIS A 1 101 ? 12.884 -3.515 6.087 1.00 96.12 101 HIS A O 1
ATOM 844 N N . ASN A 1 102 ? 12.775 -3.717 8.324 1.00 97.81 102 ASN A N 1
ATOM 845 C CA . ASN A 1 102 ? 11.501 -3.023 8.465 1.00 97.81 102 ASN A CA 1
ATOM 846 C C . ASN A 1 102 ? 11.716 -1.521 8.671 1.00 97.81 102 ASN A C 1
ATOM 848 O O . ASN A 1 102 ? 12.423 -1.118 9.591 1.00 97.81 102 ASN A O 1
ATOM 852 N N . GLN A 1 103 ? 11.001 -0.701 7.906 1.00 98.12 103 GLN A N 1
ATOM 853 C CA . GLN A 1 103 ? 10.809 0.721 8.186 1.00 98.12 103 GLN A CA 1
ATOM 854 C C . GLN A 1 103 ? 9.312 0.985 8.360 1.00 98.12 103 GLN A C 1
ATOM 856 O O . GLN A 1 103 ? 8.521 0.670 7.477 1.00 98.12 103 GLN A O 1
ATOM 861 N N . THR A 1 104 ? 8.906 1.533 9.505 1.00 98.25 104 THR A N 1
ATOM 862 C CA . THR A 1 104 ? 7.481 1.680 9.852 1.00 98.25 104 THR A CA 1
ATOM 863 C C . THR A 1 104 ? 7.025 3.131 9.750 1.00 98.25 104 THR A C 1
ATOM 865 O O . THR A 1 104 ? 7.714 4.030 10.223 1.00 98.25 104 THR A O 1
ATOM 868 N N . ILE A 1 105 ? 5.840 3.344 9.180 1.00 98.06 105 ILE A N 1
ATOM 869 C CA . ILE A 1 105 ? 5.147 4.631 9.099 1.00 98.06 105 ILE A CA 1
ATOM 870 C C . ILE A 1 105 ? 3.732 4.443 9.658 1.00 98.06 105 ILE A C 1
ATOM 872 O O . ILE A 1 105 ? 3.033 3.496 9.291 1.00 98.06 105 ILE A O 1
ATOM 876 N N . PHE A 1 106 ? 3.304 5.344 10.541 1.00 97.06 106 PHE A N 1
ATOM 877 C CA . PHE A 1 106 ? 1.973 5.314 11.144 1.00 97.06 106 PHE A CA 1
ATOM 878 C C . PHE A 1 106 ? 1.112 6.459 10.616 1.00 97.06 106 PHE A C 1
ATOM 880 O O . PHE A 1 106 ? 1.482 7.628 10.720 1.00 97.06 106 PHE A O 1
ATOM 887 N N . PHE A 1 107 ? -0.060 6.112 10.097 1.00 95.69 107 PHE A N 1
ATOM 888 C CA . PHE A 1 107 ? -1.138 7.040 9.782 1.00 95.69 107 PHE A CA 1
ATOM 889 C C . PHE A 1 107 ? -2.265 6.772 10.771 1.00 95.69 107 PHE A C 1
ATOM 891 O O . PHE A 1 107 ? -3.053 5.846 10.591 1.00 95.69 107 PHE A O 1
ATOM 898 N N . ILE A 1 108 ? -2.259 7.520 11.871 1.00 92.56 108 ILE A N 1
ATOM 899 C CA . ILE A 1 108 ? -3.224 7.367 12.955 1.00 92.56 108 ILE A CA 1
ATOM 900 C C . ILE A 1 108 ? -3.913 8.695 13.227 1.00 92.56 108 ILE A C 1
ATOM 902 O O . ILE A 1 108 ? -3.282 9.754 13.171 1.00 92.56 108 ILE A O 1
ATOM 906 N N . ASN A 1 109 ? -5.198 8.632 13.565 1.00 84.50 109 ASN A N 1
ATOM 907 C CA . ASN A 1 109 ? -5.908 9.804 14.050 1.00 84.50 109 ASN A CA 1
ATOM 908 C C . ASN A 1 109 ? -5.268 10.221 15.377 1.00 84.50 109 ASN A C 1
ATOM 910 O O . ASN A 1 109 ? -5.128 9.399 16.287 1.00 84.50 109 ASN A O 1
ATOM 914 N N . LYS A 1 110 ? -4.868 11.492 15.504 1.00 72.25 110 LYS A N 1
ATOM 915 C CA . LYS A 1 110 ? -4.540 12.034 16.824 1.00 72.25 110 LYS A CA 1
ATOM 916 C C . LYS A 1 110 ? -5.821 11.985 17.647 1.00 72.25 110 LYS A C 1
ATOM 918 O O . LYS A 1 110 ? -6.830 12.551 17.233 1.00 72.25 110 LYS A O 1
ATOM 923 N N . LEU A 1 111 ? -5.776 11.325 18.801 1.00 57.28 111 LEU A N 1
ATOM 924 C CA . LEU A 1 111 ? -6.763 11.583 19.840 1.00 57.28 111 LEU A CA 1
ATOM 925 C C . LEU A 1 111 ? -6.606 13.062 20.186 1.00 57.28 111 LEU A C 1
ATOM 927 O O . LEU A 1 111 ? -5.581 13.473 20.730 1.00 57.28 111 LEU A O 1
ATOM 931 N N . ILE A 1 112 ? -7.573 13.879 19.777 1.00 57.41 112 ILE A N 1
ATOM 932 C CA . ILE A 1 112 ? -7.700 15.221 20.321 1.00 57.41 112 ILE A CA 1
ATOM 933 C C . ILE A 1 112 ? -8.147 14.970 21.756 1.00 57.41 112 ILE A C 1
ATOM 935 O O . ILE A 1 112 ? -9.313 14.670 22.002 1.00 57.41 112 ILE A O 1
ATOM 939 N N . ASN A 1 113 ? -7.204 14.985 22.697 1.00 49.16 113 ASN A N 1
ATOM 940 C CA . ASN A 1 113 ? -7.565 15.119 24.097 1.00 49.16 113 ASN A CA 1
ATOM 941 C C . ASN A 1 113 ? -8.266 16.471 24.190 1.00 49.16 113 ASN A C 1
ATOM 943 O O . ASN A 1 113 ? -7.615 17.506 24.058 1.00 49.16 113 ASN A O 1
ATOM 947 N N . GLY A 1 114 ? -9.593 16.442 24.313 1.00 50.97 114 GLY A N 1
ATOM 948 C CA . GLY A 1 114 ? -10.393 17.611 24.633 1.00 50.97 114 GLY A CA 1
ATOM 949 C C . GLY A 1 114 ? -9.924 18.141 25.978 1.00 50.97 114 GLY A C 1
ATOM 950 O O . GLY A 1 114 ? -10.363 17.667 27.024 1.00 50.97 114 GLY A O 1
ATOM 951 N N . GLY A 1 115 ? -8.966 19.064 25.936 1.00 50.62 115 GLY A N 1
ATOM 952 C CA . GLY A 1 115 ? -8.665 19.940 27.050 1.00 50.62 115 GLY A CA 1
ATOM 953 C C . GLY A 1 115 ? -9.901 20.790 27.282 1.00 50.62 115 GLY A C 1
ATOM 954 O O . GLY A 1 115 ? -10.343 21.486 26.368 1.00 50.62 115 GLY A O 1
ATOM 955 N N . LYS A 1 116 ? -10.484 20.611 28.467 1.00 43.72 116 LYS A N 1
ATOM 956 C CA . LYS A 1 116 ? -11.461 21.522 29.057 1.00 43.72 116 LYS A CA 1
ATOM 957 C C . LYS A 1 116 ? -10.897 22.936 29.130 1.00 43.72 116 LYS A C 1
ATOM 959 O O . LYS A 1 116 ? -9.668 23.047 29.349 1.00 43.72 116 LYS A O 1
#

Organism: Brachyspira intermedia (strain ATCC 51140 / PWS/A) (NCBI:txid1045858)